Protein AF-F4WE96-F1 (afdb_monomer_lite)

Structure (mmCIF, N/CA/C/O backbone):
data_AF-F4WE96-F1
#
_entry.id   AF-F4WE96-F1
#
loop_
_atom_site.group_PDB
_atom_site.id
_atom_site.type_symbol
_atom_site.label_atom_id
_atom_site.label_alt_id
_atom_site.label_comp_id
_atom_site.label_asym_id
_atom_site.label_entity_id
_atom_site.label_seq_id
_atom_site.pdbx_PDB_ins_code
_atom_site.Cartn_x
_atom_site.Cartn_y
_atom_site.Cartn_z
_atom_site.occupancy
_atom_site.B_iso_or_equiv
_atom_site.auth_seq_id
_atom_site.auth_comp_id
_atom_site.auth_asym_id
_atom_site.auth_atom_id
_atom_site.pdbx_PDB_model_num
ATOM 1 N N . MET A 1 1 ? -6.166 6.623 0.149 1.00 91.00 1 MET A N 1
ATOM 2 C CA . MET A 1 1 ? -4.954 6.033 -0.467 1.00 91.00 1 MET A CA 1
ATOM 3 C C . MET A 1 1 ? -3.732 6.882 -0.137 1.00 91.00 1 MET A C 1
ATOM 5 O O . MET A 1 1 ? -3.902 8.074 0.098 1.00 91.00 1 MET A O 1
ATOM 9 N N . ALA A 1 2 ? -2.535 6.294 -0.142 1.00 97.81 2 ALA A N 1
ATOM 10 C CA . ALA A 1 2 ? -1.253 6.990 -0.007 1.00 97.81 2 ALA A CA 1
ATOM 11 C C . ALA A 1 2 ? -0.234 6.425 -1.013 1.00 97.81 2 ALA A C 1
ATOM 13 O O . ALA A 1 2 ? -0.114 5.208 -1.139 1.00 97.81 2 ALA A O 1
ATOM 14 N N . ARG A 1 3 ? 0.483 7.295 -1.736 1.00 98.00 3 ARG A N 1
ATOM 15 C CA . ARG A 1 3 ? 1.493 6.904 -2.737 1.00 98.00 3 ARG A CA 1
ATOM 16 C C . ARG A 1 3 ? 2.759 6.374 -2.056 1.00 98.00 3 ARG A C 1
ATOM 18 O O . ARG A 1 3 ? 3.227 6.971 -1.089 1.00 98.00 3 ARG A O 1
ATOM 25 N N . ILE A 1 4 ? 3.351 5.317 -2.610 1.00 98.50 4 ILE A N 1
ATOM 26 C CA . ILE A 1 4 ? 4.715 4.890 -2.270 1.00 98.50 4 ILE A CA 1
ATOM 27 C C . ILE A 1 4 ? 5.681 5.771 -3.072 1.00 98.50 4 ILE A C 1
ATOM 29 O O . ILE A 1 4 ? 5.566 5.847 -4.291 1.00 98.50 4 ILE A O 1
ATOM 33 N N . ASN A 1 5 ? 6.600 6.483 -2.418 1.00 97.12 5 ASN A N 1
ATOM 34 C CA . ASN A 1 5 ? 7.483 7.442 -3.089 1.00 97.12 5 ASN A CA 1
ATOM 35 C C . ASN A 1 5 ? 8.964 7.177 -2.753 1.00 97.12 5 ASN A C 1
ATOM 37 O O . ASN A 1 5 ? 9.302 7.201 -1.568 1.00 97.12 5 ASN A O 1
ATOM 41 N N . PRO A 1 6 ? 9.851 6.990 -3.747 1.00 97.94 6 PRO A N 1
ATOM 42 C CA . PRO A 1 6 ? 9.571 6.919 -5.184 1.00 97.94 6 PRO A CA 1
ATOM 43 C C . PRO A 1 6 ? 8.913 5.589 -5.583 1.00 97.94 6 PRO A C 1
ATOM 45 O O . PRO A 1 6 ? 9.092 4.569 -4.924 1.00 97.94 6 PRO A O 1
ATOM 48 N N . SER A 1 7 ? 8.110 5.623 -6.643 1.00 98.56 7 SER A N 1
A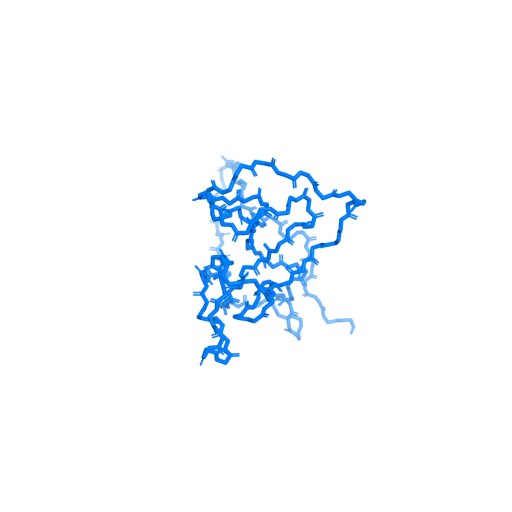TOM 49 C CA . SER A 1 7 ? 7.571 4.452 -7.346 1.00 98.56 7 SER A CA 1
ATOM 50 C C . SER A 1 7 ? 7.043 4.888 -8.718 1.00 98.56 7 SER A C 1
ATOM 52 O O . SER A 1 7 ? 6.821 6.093 -8.896 1.00 98.56 7 SER A O 1
ATOM 54 N N . PRO A 1 8 ? 6.803 3.956 -9.656 1.00 98.56 8 PRO A N 1
ATOM 55 C CA . PRO A 1 8 ? 6.110 4.242 -10.912 1.00 98.56 8 PRO A CA 1
ATOM 56 C C . PRO A 1 8 ? 4.686 4.760 -10.641 1.00 98.56 8 PRO A C 1
ATOM 58 O O . PRO A 1 8 ? 4.399 5.954 -10.783 1.00 98.56 8 PRO A O 1
ATOM 61 N N . ASP A 1 9 ? 3.823 3.902 -10.100 1.00 98.44 9 ASP A N 1
ATOM 62 C CA . ASP A 1 9 ? 2.434 4.223 -9.767 1.00 98.44 9 ASP A CA 1
ATOM 63 C C . ASP A 1 9 ? 1.902 3.446 -8.548 1.00 98.44 9 ASP A C 1
ATOM 65 O O . ASP A 1 9 ? 0.694 3.274 -8.371 1.00 98.44 9 ASP A O 1
ATOM 69 N N . TRP A 1 10 ? 2.804 3.009 -7.667 1.00 98.75 10 TRP A N 1
ATOM 70 C CA . TRP A 1 10 ? 2.449 2.162 -6.536 1.00 98.75 10 TRP A CA 1
ATOM 71 C C . TRP A 1 10 ? 1.876 2.960 -5.361 1.00 98.75 10 TRP A C 1
ATOM 73 O O . TRP A 1 10 ? 2.296 4.083 -5.048 1.00 98.75 10 TRP A O 1
ATOM 83 N N . PHE A 1 11 ? 0.931 2.357 -4.649 1.00 98.75 11 PHE A N 1
ATOM 84 C CA . PHE A 1 11 ? 0.254 2.966 -3.508 1.00 98.75 11 PHE A CA 1
ATOM 85 C C . PHE A 1 11 ? -0.177 1.923 -2.473 1.00 98.75 11 PHE A C 1
ATOM 87 O O . PHE A 1 11 ? -0.105 0.720 -2.694 1.00 98.75 11 PHE A O 1
ATOM 94 N N . VAL A 1 12 ? -0.638 2.400 -1.320 1.00 98.62 12 VAL A N 1
ATOM 95 C CA . VAL A 1 12 ? -1.344 1.603 -0.312 1.00 98.62 12 VAL A CA 1
ATOM 96 C C . VAL A 1 12 ? -2.689 2.244 0.009 1.00 98.62 12 VAL A C 1
ATOM 98 O O . VAL A 1 12 ? -2.885 3.460 -0.127 1.00 98.62 12 VAL A O 1
ATOM 101 N N . GLY A 1 13 ? -3.643 1.444 0.465 1.00 96.56 13 GLY A N 1
ATOM 102 C CA . GLY A 1 13 ? -4.933 1.951 0.905 1.00 96.56 13 GLY A CA 1
ATOM 103 C C . GLY A 1 13 ? -5.919 0.847 1.230 1.00 96.56 13 GLY A C 1
ATOM 104 O O . GLY A 1 13 ? -5.667 -0.326 0.977 1.00 96.56 13 GLY A O 1
ATOM 105 N N . VAL A 1 14 ? -7.052 1.266 1.778 1.00 95.81 14 VAL A N 1
ATOM 106 C CA . VAL A 1 14 ? -8.249 0.441 1.907 1.00 95.81 14 VAL A CA 1
ATOM 107 C C . VAL A 1 14 ? -9.347 1.048 1.046 1.00 95.81 14 VAL A C 1
ATOM 109 O O . VAL A 1 14 ? -9.397 2.270 0.880 1.00 95.81 14 VAL A O 1
ATOM 112 N N . ASP A 1 15 ? -10.210 0.197 0.515 1.00 93.81 15 ASP A N 1
ATOM 113 C CA . ASP A 1 15 ? -11.424 0.581 -0.195 1.00 93.81 15 ASP A CA 1
ATOM 114 C C . ASP A 1 15 ? -12.621 0.023 0.576 1.00 93.81 15 ASP A C 1
ATOM 116 O O . ASP A 1 15 ? -12.611 -1.144 0.967 1.00 93.81 15 ASP A O 1
ATOM 120 N N . SER A 1 16 ? -13.615 0.878 0.829 1.00 92.12 16 SER A N 1
ATOM 121 C CA . SER A 1 16 ? -14.910 0.492 1.401 1.00 92.12 16 SER A CA 1
ATOM 122 C C . SER A 1 16 ? -14.815 -0.380 2.670 1.00 92.12 16 SER A C 1
ATOM 124 O O . SER A 1 16 ? -15.584 -1.321 2.859 1.00 92.12 16 SER A O 1
ATOM 126 N N . PHE A 1 17 ? -13.850 -0.079 3.548 1.00 92.06 17 PHE A N 1
ATOM 127 C CA . PHE A 1 17 ? -13.588 -0.859 4.760 1.00 92.06 17 PHE A CA 1
ATOM 128 C C . PHE A 1 17 ? -14.742 -0.728 5.769 1.00 92.06 17 PHE A C 1
ATOM 130 O O . PHE A 1 17 ? -15.062 0.377 6.210 1.00 92.06 17 PHE A O 1
ATOM 137 N N . GLN A 1 18 ? -15.357 -1.856 6.142 1.00 91.62 18 GLN A N 1
ATOM 138 C CA . GLN A 1 18 ? -16.507 -1.885 7.045 1.00 91.62 18 GLN A CA 1
ATOM 139 C C . GLN A 1 18 ? -16.086 -1.564 8.485 1.00 91.62 18 GLN A C 1
ATOM 141 O O . GLN A 1 18 ? -15.341 -2.315 9.111 1.00 91.62 18 GLN A O 1
ATOM 146 N N . LEU A 1 19 ? -16.604 -0.457 9.015 1.00 93.00 19 LEU A N 1
ATOM 147 C CA . LEU A 1 19 ? -16.394 -0.018 10.400 1.00 93.00 19 LEU A CA 1
ATOM 148 C C . LEU A 1 19 ? -17.668 -0.120 11.253 1.00 93.00 19 LEU A C 1
ATOM 150 O O . LEU A 1 19 ? -17.597 0.078 12.464 1.00 93.00 19 LEU A O 1
ATOM 154 N N . CYS A 1 20 ? -18.818 -0.413 10.640 1.00 91.50 20 CYS A N 1
ATOM 155 C CA . CYS A 1 20 ? -20.080 -0.684 11.317 1.00 91.50 20 CYS A CA 1
ATOM 156 C C . CYS A 1 20 ? -20.300 -2.200 11.379 1.00 91.50 20 CYS A C 1
ATOM 158 O O . CYS A 1 20 ? -20.433 -2.863 10.349 1.00 91.50 20 CYS A O 1
ATOM 160 N N . VAL A 1 21 ? -20.327 -2.762 12.584 1.00 90.06 21 VAL A N 1
ATOM 161 C CA . VAL A 1 21 ? -20.523 -4.195 12.821 1.00 90.06 21 VAL A CA 1
ATOM 162 C C . VAL A 1 21 ? -21.658 -4.344 13.820 1.00 90.06 21 VAL A C 1
ATOM 164 O O . VAL A 1 21 ? -21.601 -3.773 14.904 1.00 90.06 21 VAL A O 1
ATOM 167 N N . GLU A 1 22 ? -22.713 -5.066 13.435 1.00 90.31 22 GLU A N 1
ATOM 168 C CA . GLU A 1 22 ? -23.877 -5.320 14.301 1.00 90.31 22 GLU A CA 1
ATOM 169 C C . GLU A 1 22 ? -24.485 -4.028 14.883 1.00 90.31 22 GLU A C 1
ATOM 171 O O . GLU A 1 22 ? -24.782 -3.938 16.072 1.00 90.31 22 GLU A O 1
ATOM 176 N N . GLY A 1 23 ? -24.615 -2.985 14.053 1.00 90.31 23 GLY A N 1
ATOM 177 C CA . GLY A 1 23 ? -25.163 -1.687 14.469 1.00 90.31 23 GLY A CA 1
ATOM 178 C C . GLY A 1 23 ? -24.245 -0.861 15.368 1.00 90.31 23 GLY A C 1
ATOM 179 O O . GLY A 1 23 ? -24.665 0.169 15.886 1.00 90.31 23 GLY A O 1
ATOM 180 N N . ASN A 1 24 ? -22.995 -1.287 15.556 1.00 90.38 24 ASN A N 1
ATOM 181 C CA . ASN A 1 24 ? -22.021 -0.595 16.383 1.00 90.38 24 ASN A CA 1
ATOM 182 C C . ASN A 1 24 ? -20.796 -0.173 15.570 1.00 90.38 24 ASN A C 1
ATOM 184 O O . ASN A 1 24 ? -20.231 -0.941 14.792 1.00 90.38 24 ASN A O 1
ATOM 188 N N . TRP A 1 25 ? -20.347 1.063 15.791 1.00 91.19 25 TRP A N 1
ATOM 189 C CA . TRP A 1 25 ? -19.061 1.528 15.279 1.00 91.19 25 TRP A CA 1
ATOM 190 C C . TRP A 1 25 ? -17.916 0.868 16.037 1.00 91.19 25 TRP A C 1
ATOM 192 O O . TRP A 1 25 ? -17.855 0.988 17.263 1.00 91.19 25 TRP A O 1
ATOM 202 N N . VAL A 1 26 ? -16.989 0.262 15.296 1.00 92.75 26 VAL A N 1
ATOM 203 C CA . VAL A 1 26 ? -15.743 -0.301 15.825 1.00 92.75 26 VAL A CA 1
ATOM 204 C C . VAL A 1 26 ? -14.938 0.784 16.546 1.00 92.75 26 VAL A C 1
ATOM 206 O O . VAL A 1 26 ? -14.680 1.852 15.988 1.00 92.75 26 VAL A O 1
ATOM 209 N N . ASP A 1 27 ? -14.525 0.509 17.786 1.00 92.12 27 ASP A N 1
ATOM 210 C CA . ASP A 1 27 ? -13.770 1.469 18.601 1.00 92.12 27 ASP A CA 1
ATOM 211 C C . ASP A 1 27 ? -12.323 1.619 18.121 1.00 92.12 27 ASP A C 1
ATOM 213 O O . ASP A 1 27 ? -11.800 2.729 18.029 1.00 92.12 27 ASP A O 1
ATOM 217 N N . THR A 1 28 ? -11.665 0.509 17.786 1.00 94.81 28 THR A N 1
ATOM 218 C CA . THR A 1 28 ? -10.347 0.532 17.155 1.00 94.81 28 THR A CA 1
ATOM 219 C C . THR A 1 28 ? -10.120 -0.695 16.283 1.00 94.81 28 THR A C 1
ATOM 221 O O . THR A 1 28 ? -10.539 -1.799 16.627 1.00 94.81 28 THR A O 1
ATOM 224 N N . VAL A 1 29 ? -9.457 -0.508 15.146 1.00 95.94 29 VAL A N 1
ATOM 225 C CA . VAL A 1 29 ? -9.036 -1.600 14.265 1.00 95.94 29 VAL A CA 1
ATOM 226 C C . VAL A 1 29 ? -7.785 -1.198 13.503 1.00 95.94 29 VAL A C 1
ATOM 228 O O . VAL A 1 29 ? -7.694 -0.088 12.983 1.00 95.94 29 VAL A O 1
ATOM 231 N N . THR A 1 30 ? -6.827 -2.117 13.426 1.00 97.12 30 THR A N 1
ATOM 232 C CA . THR A 1 30 ? -5.598 -1.954 12.648 1.00 97.12 30 THR A CA 1
ATOM 233 C C . THR A 1 30 ? -5.622 -2.905 11.464 1.00 97.12 30 THR A C 1
ATOM 235 O O . THR A 1 30 ? -5.845 -4.102 11.627 1.00 97.12 30 THR A O 1
ATOM 238 N N . VAL A 1 31 ? -5.371 -2.365 10.277 1.00 97.00 31 VAL A N 1
ATOM 239 C CA . VAL A 1 31 ? -5.334 -3.095 9.011 1.00 97.00 31 VAL A CA 1
ATOM 240 C C . VAL A 1 31 ? -3.900 -3.108 8.497 1.00 97.00 31 VAL A C 1
ATOM 242 O O . VAL A 1 31 ? -3.284 -2.053 8.347 1.00 97.00 31 VAL A O 1
ATOM 245 N N . GLU A 1 32 ? -3.366 -4.296 8.226 1.00 97.94 32 GLU A N 1
ATOM 246 C CA . GLU A 1 32 ? -2.110 -4.459 7.491 1.00 97.94 32 GLU A CA 1
ATOM 247 C C . GLU A 1 32 ? -2.333 -4.134 6.012 1.00 97.94 32 GLU A C 1
ATOM 249 O O . GLU A 1 32 ? -3.296 -4.610 5.412 1.00 97.94 32 GLU A O 1
ATOM 254 N N . LEU A 1 33 ? -1.446 -3.336 5.420 1.00 98.19 33 LEU A N 1
ATOM 255 C CA . LEU A 1 33 ? -1.542 -2.929 4.023 1.00 98.19 33 LEU A CA 1
ATOM 256 C C . LEU A 1 33 ? -0.421 -3.543 3.189 1.00 98.19 33 LEU A C 1
ATOM 258 O O . LEU A 1 33 ? 0.748 -3.572 3.588 1.00 98.19 33 LEU A O 1
ATOM 262 N N . ASP A 1 34 ? -0.799 -3.960 1.988 1.00 98.12 34 ASP A N 1
ATOM 263 C CA . ASP A 1 34 ? 0.099 -4.433 0.946 1.00 98.12 34 ASP A CA 1
ATOM 264 C C . ASP A 1 34 ? 0.275 -3.370 -0.143 1.00 98.12 34 ASP A C 1
ATOM 266 O O . ASP A 1 34 ? -0.621 -2.543 -0.343 1.00 98.12 34 ASP A O 1
ATOM 270 N N . PRO A 1 35 ? 1.401 -3.395 -0.874 1.00 98.44 35 PRO A N 1
ATOM 271 C CA . PRO A 1 35 ? 1.565 -2.552 -2.047 1.00 98.44 35 PRO A CA 1
ATOM 272 C C . PRO A 1 35 ? 0.547 -2.919 -3.138 1.00 98.44 35 PRO A C 1
ATOM 274 O O . PRO A 1 35 ? 0.326 -4.090 -3.461 1.00 98.44 35 PRO A O 1
ATOM 277 N N . LEU A 1 36 ? -0.056 -1.891 -3.721 1.00 98.69 36 LEU A N 1
ATOM 278 C CA . LEU A 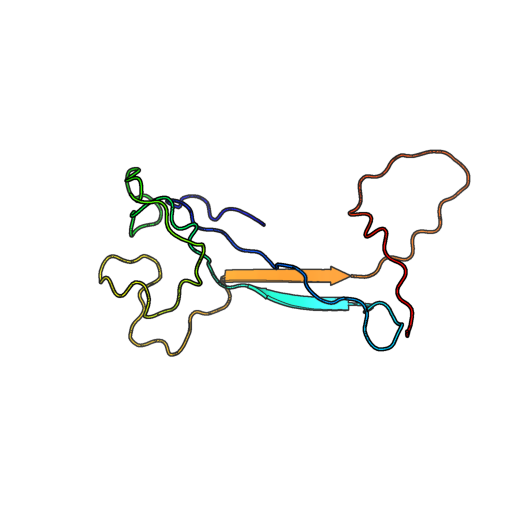1 36 ? -0.940 -1.951 -4.876 1.00 98.69 36 LEU A CA 1
ATOM 279 C C . LEU A 1 36 ? -0.264 -1.227 -6.042 1.00 98.69 36 LEU A C 1
ATOM 281 O O . LEU A 1 36 ? 0.375 -0.194 -5.843 1.00 98.69 36 LEU A O 1
ATOM 285 N N . ASP A 1 37 ? -0.421 -1.765 -7.240 1.00 98.62 37 ASP A N 1
ATOM 286 C CA . ASP A 1 37 ? -0.017 -1.152 -8.503 1.00 98.62 37 ASP A CA 1
ATOM 287 C C . ASP A 1 37 ? -1.218 -0.436 -9.130 1.00 98.62 37 ASP A C 1
ATOM 289 O O . ASP A 1 37 ? -2.355 -0.901 -8.991 1.00 98.62 37 ASP A O 1
ATOM 293 N N . GLY A 1 38 ? -0.983 0.712 -9.768 1.00 98.25 38 GLY A N 1
ATOM 294 C CA . GLY A 1 38 ? -2.034 1.543 -10.357 1.00 98.25 38 GLY A CA 1
ATOM 295 C C . GLY A 1 38 ? -2.504 1.080 -11.736 1.00 98.25 38 GLY A C 1
ATOM 296 O O . GLY A 1 38 ? -3.588 1.483 -12.164 1.00 98.25 38 GLY A O 1
ATOM 297 N N . GLY A 1 39 ? -1.727 0.241 -12.428 1.00 98.25 39 GLY A N 1
ATOM 298 C CA . GLY A 1 39 ? -1.993 -0.183 -13.801 1.00 98.25 39 GLY A CA 1
ATOM 299 C C . GLY A 1 39 ? -1.758 0.923 -14.839 1.00 98.25 39 GLY A C 1
ATOM 300 O O . GLY A 1 39 ? -2.375 0.913 -15.904 1.00 98.25 39 GLY A O 1
ATOM 301 N N . THR A 1 40 ? -0.920 1.909 -14.528 1.00 98.50 40 THR A N 1
ATOM 302 C CA . THR A 1 40 ? -0.686 3.119 -15.332 1.00 98.50 40 THR A CA 1
ATOM 303 C C . THR A 1 40 ? 0.767 3.318 -15.757 1.00 98.50 40 THR A C 1
ATOM 305 O O . THR A 1 40 ? 0.997 4.000 -16.758 1.00 98.50 40 THR A O 1
ATOM 308 N N . ASP A 1 41 ? 1.731 2.717 -15.055 1.00 98.56 41 ASP A N 1
ATOM 309 C CA . ASP A 1 41 ? 3.154 2.739 -15.402 1.00 98.56 41 ASP A CA 1
ATOM 310 C C . ASP A 1 41 ? 3.780 1.334 -15.279 1.00 98.56 41 ASP A C 1
ATOM 312 O O . ASP A 1 41 ? 3.545 0.613 -14.317 1.00 98.56 41 ASP A O 1
ATOM 316 N N . ASN A 1 42 ? 4.589 0.929 -16.260 1.00 97.81 42 ASN A N 1
ATOM 317 C CA . ASN A 1 42 ? 5.201 -0.400 -16.362 1.00 97.81 42 ASN A CA 1
ATOM 318 C C . ASN A 1 42 ? 6.569 -0.508 -15.659 1.00 97.81 42 ASN A C 1
ATOM 320 O O . ASN A 1 42 ? 7.288 -1.495 -15.852 1.00 97.81 42 ASN A O 1
ATOM 324 N N . GLY A 1 43 ? 6.999 0.511 -14.913 1.00 97.88 43 GLY A N 1
ATOM 325 C CA . GLY A 1 43 ? 8.261 0.481 -14.181 1.00 97.88 43 GLY A CA 1
ATOM 326 C C . GLY A 1 43 ? 8.344 -0.686 -13.184 1.00 97.88 43 GLY A C 1
ATOM 327 O O . GLY A 1 43 ? 7.444 -0.921 -12.387 1.00 97.88 43 GLY A O 1
ATOM 328 N N . PHE A 1 44 ? 9.459 -1.422 -13.183 1.00 96.94 44 PHE A N 1
ATOM 329 C CA . PHE A 1 44 ? 9.658 -2.545 -12.249 1.00 96.94 44 PHE A CA 1
ATOM 330 C C . PHE A 1 44 ? 10.333 -2.151 -10.933 1.00 96.94 44 PHE A C 1
ATOM 332 O O . PHE A 1 44 ? 10.286 -2.916 -9.967 1.00 96.94 44 PHE A O 1
ATOM 339 N N . THR A 1 45 ? 10.992 -0.991 -10.888 1.00 98.25 45 THR A N 1
ATOM 340 C CA . THR A 1 45 ? 11.766 -0.540 -9.728 1.00 98.25 45 THR A CA 1
ATOM 341 C C . THR A 1 45 ? 11.229 0.766 -9.161 1.00 98.25 45 THR A C 1
ATOM 343 O O . THR A 1 45 ? 10.652 1.571 -9.888 1.00 98.25 45 THR A O 1
ATOM 346 N N . PHE A 1 46 ? 11.476 1.012 -7.870 1.00 98.38 46 PHE A N 1
ATOM 347 C CA . PHE A 1 46 ? 11.088 2.260 -7.195 1.00 98.38 46 PHE A CA 1
ATOM 348 C C . PHE A 1 46 ? 11.491 3.529 -7.966 1.00 98.38 46 PHE A C 1
ATOM 350 O O . PHE A 1 46 ? 10.766 4.516 -7.949 1.00 98.38 46 PHE A O 1
ATOM 357 N N . THR A 1 47 ? 12.642 3.509 -8.638 1.00 98.19 47 THR A N 1
ATOM 358 C CA . THR A 1 47 ? 13.209 4.654 -9.367 1.00 98.19 47 THR A CA 1
ATOM 359 C C . THR A 1 47 ? 13.255 4.429 -10.878 1.00 98.19 47 THR A C 1
ATOM 361 O O . THR A 1 47 ? 14.105 5.010 -11.553 1.00 98.19 47 THR A O 1
ATOM 364 N N . ALA A 1 48 ? 12.416 3.539 -11.416 1.00 97.88 48 ALA A N 1
ATOM 365 C CA . ALA A 1 48 ? 12.311 3.356 -12.857 1.00 97.88 48 ALA A CA 1
ATOM 366 C C . ALA A 1 48 ? 11.925 4.681 -13.536 1.00 97.88 48 ALA A C 1
ATOM 368 O O . ALA A 1 48 ? 11.202 5.500 -12.968 1.00 97.88 48 ALA A O 1
ATOM 369 N N . ALA A 1 49 ? 12.421 4.896 -14.755 1.00 97.94 49 ALA A N 1
ATOM 370 C CA . ALA A 1 49 ? 11.925 5.985 -15.586 1.00 97.94 49 ALA A CA 1
ATOM 371 C C . ALA A 1 49 ? 10.458 5.721 -15.955 1.00 97.94 49 ALA A C 1
ATOM 373 O O . ALA A 1 49 ? 10.078 4.563 -16.129 1.00 97.94 49 ALA A O 1
ATOM 374 N N . ASN A 1 50 ? 9.673 6.790 -16.110 1.00 97.88 50 ASN A N 1
ATOM 375 C CA . ASN A 1 50 ? 8.262 6.677 -16.474 1.00 97.88 50 ASN A CA 1
ATOM 376 C C . ASN A 1 50 ? 8.095 5.874 -17.769 1.00 97.88 50 ASN A C 1
ATOM 378 O O . ASN A 1 50 ? 8.693 6.207 -18.798 1.00 97.88 50 ASN A O 1
ATO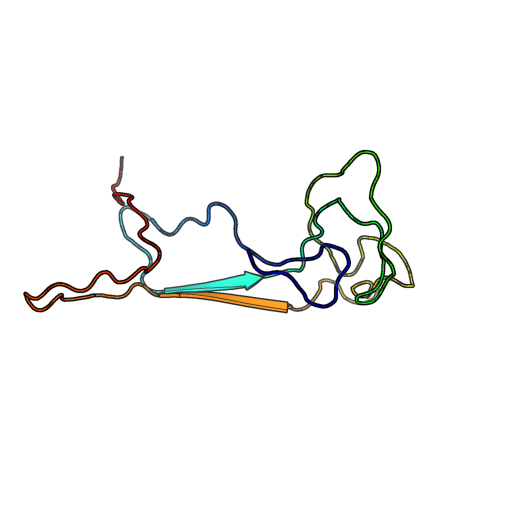M 382 N N . TRP A 1 51 ? 7.238 4.861 -17.725 1.00 97.88 51 TRP A N 1
ATOM 383 C CA . TRP A 1 51 ? 6.895 4.031 -18.868 1.00 97.88 51 TRP A CA 1
ATOM 384 C C . TRP A 1 51 ? 5.389 3.745 -18.872 1.00 97.88 51 TRP A C 1
ATOM 386 O O . TRP A 1 51 ? 4.952 2.749 -18.307 1.00 97.88 51 TRP A O 1
ATOM 396 N N . PRO A 1 52 ? 4.575 4.573 -19.549 1.00 98.19 52 PRO A N 1
ATOM 397 C CA . PRO A 1 52 ? 3.120 4.452 -19.498 1.00 98.19 52 PRO A CA 1
ATOM 398 C C . PRO A 1 52 ? 2.592 3.074 -19.931 1.00 98.19 52 PRO A C 1
ATOM 400 O O . PRO A 1 52 ? 2.999 2.533 -20.964 1.00 98.19 52 PRO A O 1
ATOM 403 N N . THR A 1 53 ? 1.644 2.528 -19.171 1.00 98.19 53 THR A N 1
ATOM 404 C CA . THR A 1 53 ? 0.897 1.310 -19.520 1.00 98.19 53 THR A CA 1
ATOM 405 C C . THR A 1 53 ? -0.150 1.621 -20.589 1.00 98.19 53 THR A C 1
ATOM 407 O O . THR A 1 53 ? -0.969 2.527 -20.425 1.00 98.19 53 THR A O 1
ATOM 410 N N . GLN A 1 54 ? -0.136 0.878 -21.703 1.00 97.50 54 GLN A N 1
ATOM 411 C CA . GLN A 1 54 ? -1.067 1.090 -22.814 1.00 97.50 54 GLN A CA 1
ATOM 412 C C . GLN A 1 54 ? -1.564 -0.247 -23.403 1.00 97.50 54 GLN A C 1
ATOM 414 O O . GLN A 1 54 ? -0.742 -1.020 -23.900 1.00 97.50 54 GLN A O 1
ATOM 419 N N . PRO A 1 55 ? -2.888 -0.525 -23.389 1.00 97.19 55 PRO A N 1
ATOM 420 C CA . PRO A 1 55 ? -3.956 0.271 -22.766 1.00 97.19 55 PRO A CA 1
ATOM 421 C C . PRO A 1 55 ? -3.816 0.331 -21.236 1.00 97.19 55 PRO A C 1
ATOM 423 O O . PRO A 1 55 ? -3.152 -0.517 -20.651 1.00 97.19 55 PRO A O 1
ATOM 426 N N . GLN A 1 56 ? -4.440 1.327 -20.598 1.00 98.12 56 GLN A N 1
ATOM 427 C CA . GLN A 1 56 ? -4.419 1.456 -19.138 1.00 98.12 56 GLN A CA 1
ATOM 428 C C . GLN A 1 56 ? -5.011 0.200 -18.479 1.00 98.12 56 GLN A C 1
ATOM 430 O O . GLN A 1 56 ? -6.067 -0.290 -18.888 1.00 98.12 56 GLN A O 1
ATOM 435 N N . GLY A 1 57 ? -4.307 -0.317 -17.478 1.00 97.19 57 GLY A N 1
ATOM 436 C CA . GLY A 1 57 ? -4.715 -1.465 -16.685 1.00 97.19 57 GLY A CA 1
ATOM 437 C C . GLY A 1 57 ? -5.663 -1.103 -15.542 1.00 97.19 57 GLY A C 1
ATOM 438 O O . GLY A 1 57 ? -6.090 0.039 -15.371 1.00 97.19 57 GLY A O 1
ATOM 439 N N . ILE A 1 58 ? -5.983 -2.116 -14.743 1.00 97.88 58 ILE A N 1
ATOM 440 C CA . ILE A 1 58 ? -6.698 -1.968 -13.472 1.00 97.88 58 ILE A CA 1
ATOM 441 C C . ILE A 1 58 ? -5.701 -1.988 -12.318 1.00 97.88 58 ILE A C 1
ATOM 443 O O . ILE A 1 58 ? -4.629 -2.578 -12.443 1.00 97.88 58 ILE A O 1
ATOM 447 N N . ALA A 1 59 ? -6.083 -1.416 -11.178 1.00 98.00 59 ALA A N 1
ATOM 448 C CA . ALA A 1 59 ? -5.289 -1.555 -9.969 1.00 98.00 59 ALA A CA 1
ATOM 449 C C . ALA A 1 59 ? -5.258 -3.019 -9.501 1.00 98.00 59 ALA A C 1
ATOM 451 O O . ALA A 1 59 ? -6.276 -3.717 -9.53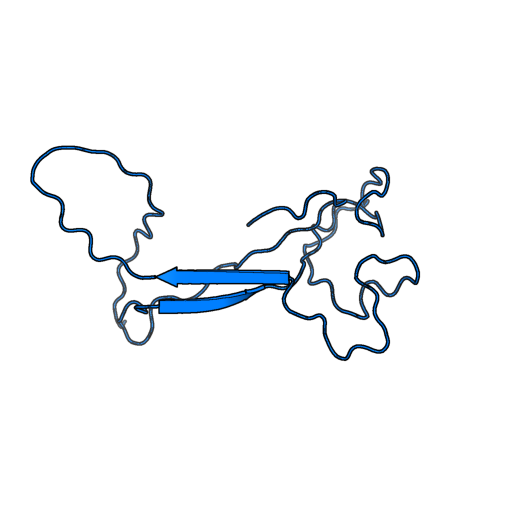6 1.00 98.00 59 ALA A O 1
ATOM 452 N N . TYR A 1 60 ? -4.101 -3.485 -9.038 1.00 98.00 60 TYR A N 1
ATOM 453 C CA . TYR A 1 60 ? -3.935 -4.851 -8.544 1.00 98.00 60 TYR A CA 1
ATOM 454 C C . TYR A 1 60 ? -2.946 -4.916 -7.382 1.00 98.00 60 TYR A C 1
ATOM 456 O O . TYR A 1 60 ? -2.132 -4.022 -7.171 1.00 98.00 60 TYR A O 1
ATOM 464 N N . ARG A 1 61 ? -3.011 -5.999 -6.604 1.00 98.12 61 ARG A N 1
ATOM 465 C CA . ARG A 1 61 ? -2.086 -6.219 -5.490 1.00 98.12 61 ARG A CA 1
ATOM 466 C C . ARG A 1 61 ? -0.743 -6.739 -5.984 1.00 98.12 61 ARG A C 1
ATOM 468 O O . ARG A 1 61 ? -0.682 -7.781 -6.636 1.00 98.12 61 ARG A O 1
ATOM 475 N N . ILE A 1 62 ? 0.326 -6.058 -5.590 1.00 98.50 62 ILE A N 1
ATOM 476 C CA . ILE A 1 62 ? 1.691 -6.547 -5.753 1.00 98.50 62 ILE A CA 1
ATOM 477 C C . ILE A 1 62 ? 1.950 -7.591 -4.661 1.00 98.50 62 ILE A C 1
ATOM 479 O O . ILE A 1 62 ? 1.650 -7.390 -3.484 1.00 98.50 62 ILE A O 1
ATOM 483 N N . THR A 1 63 ? 2.499 -8.736 -5.048 1.00 98.31 63 THR A N 1
ATOM 484 C CA . THR A 1 63 ? 2.840 -9.838 -4.139 1.00 98.31 63 THR A CA 1
ATOM 485 C C . THR A 1 63 ? 4.319 -10.176 -4.260 1.00 98.31 63 THR A C 1
ATOM 487 O O . THR A 1 63 ? 5.002 -9.701 -5.163 1.00 98.31 63 THR A O 1
ATOM 490 N N . SER A 1 64 ? 4.818 -11.074 -3.406 1.00 98.19 64 SER A N 1
ATOM 491 C CA . SER A 1 64 ? 6.217 -11.516 -3.466 1.00 98.19 64 SER A CA 1
ATOM 492 C C . SER A 1 64 ? 6.581 -12.223 -4.780 1.00 98.19 64 SER A C 1
ATOM 494 O O . SER A 1 64 ? 7.761 -12.427 -5.055 1.00 98.19 64 SER A O 1
ATOM 496 N N . ARG A 1 65 ? 5.585 -12.614 -5.589 1.00 97.75 65 ARG A N 1
ATOM 497 C CA . ARG A 1 65 ? 5.756 -13.367 -6.842 1.00 97.75 65 ARG A CA 1
ATOM 498 C C . ARG A 1 65 ? 5.063 -12.735 -8.049 1.00 97.75 65 ARG A C 1
ATOM 500 O O . ARG A 1 65 ? 5.167 -13.286 -9.139 1.00 97.75 65 ARG A O 1
ATOM 507 N N . TYR A 1 66 ? 4.351 -11.624 -7.872 1.00 97.44 66 TYR A N 1
ATOM 508 C CA . TYR A 1 66 ? 3.616 -10.958 -8.946 1.00 97.44 66 TYR A CA 1
ATOM 509 C C . TYR A 1 66 ? 3.718 -9.430 -8.809 1.00 97.44 66 TYR A C 1
ATOM 511 O O . TYR A 1 66 ? 3.349 -8.924 -7.747 1.00 97.44 66 TYR A O 1
ATOM 519 N N . PRO A 1 67 ? 4.166 -8.704 -9.851 1.00 96.75 67 PRO A N 1
ATOM 520 C CA . PRO A 1 67 ? 4.594 -9.217 -11.157 1.00 96.75 67 PRO A CA 1
ATOM 521 C C . PRO A 1 67 ? 5.886 -10.054 -11.070 1.00 96.75 67 PRO A C 1
ATOM 523 O O . PRO A 1 67 ? 6.785 -9.774 -10.278 1.00 96.75 67 PRO A O 1
ATOM 526 N N . ALA A 1 68 ? 5.961 -11.123 -11.868 1.00 96.56 68 ALA A N 1
ATOM 527 C CA . ALA A 1 68 ? 7.034 -12.117 -11.803 1.00 96.56 68 ALA A CA 1
ATOM 528 C C . ALA A 1 68 ? 8.268 -11.683 -12.614 1.00 96.56 68 ALA A C 1
ATOM 530 O O . ALA A 1 68 ? 8.585 -12.277 -13.644 1.00 96.56 68 ALA A O 1
ATOM 531 N N . HIS A 1 69 ? 8.949 -10.623 -12.172 1.00 96.31 69 HIS A N 1
ATOM 532 C CA . HIS A 1 69 ? 10.130 -10.092 -12.852 1.00 96.31 69 HIS A CA 1
ATOM 533 C C . HIS A 1 69 ? 11.338 -10.021 -11.901 1.00 96.31 69 HIS A C 1
ATOM 535 O O . HIS A 1 69 ? 11.217 -9.416 -10.838 1.00 96.31 69 HIS A O 1
ATOM 541 N N . PRO A 1 70 ? 12.526 -10.553 -12.265 1.00 96.56 70 PRO A N 1
ATOM 542 C CA . PRO A 1 70 ? 13.707 -10.543 -11.392 1.00 96.56 70 PRO A CA 1
ATOM 543 C C . PRO A 1 70 ? 14.176 -9.152 -10.943 1.00 96.56 70 PRO A C 1
ATOM 545 O O . PRO A 1 70 ? 14.768 -9.027 -9.878 1.00 96.56 70 PRO A O 1
ATOM 548 N N . ALA A 1 71 ? 13.915 -8.111 -11.740 1.00 96.19 71 ALA A N 1
ATOM 549 C CA . ALA A 1 71 ? 14.213 -6.723 -11.367 1.00 96.19 71 ALA A CA 1
ATOM 550 C C . ALA A 1 71 ? 13.100 -6.051 -10.539 1.00 96.19 71 ALA A C 1
ATOM 552 O O . ALA A 1 71 ? 13.226 -4.879 -10.203 1.00 96.19 71 ALA A O 1
ATOM 553 N N . GLY A 1 72 ? 11.995 -6.750 -10.262 1.00 97.56 72 GLY A N 1
ATOM 554 C CA . GLY A 1 72 ? 10.861 -6.202 -9.527 1.00 97.56 72 GLY A CA 1
ATOM 555 C C . GLY A 1 72 ? 11.244 -5.845 -8.094 1.00 97.56 72 GLY A C 1
ATOM 556 O O . GLY A 1 72 ? 11.715 -6.705 -7.352 1.00 97.56 72 GLY A O 1
ATOM 557 N N . SER A 1 73 ? 10.992 -4.605 -7.668 1.00 98.19 73 SER A N 1
ATOM 558 C CA . SER A 1 73 ? 11.324 -4.150 -6.306 1.00 98.19 73 SER A CA 1
ATOM 559 C C . SER A 1 73 ? 10.650 -4.956 -5.192 1.00 98.19 73 SER A C 1
ATOM 561 O O . SER A 1 73 ? 11.168 -5.005 -4.081 1.00 98.19 73 SER A O 1
ATOM 563 N N . PHE A 1 74 ? 9.521 -5.601 -5.488 1.00 98.12 74 PHE A N 1
ATOM 564 C CA . PHE A 1 74 ? 8.796 -6.468 -4.560 1.00 98.12 74 PHE A CA 1
ATOM 565 C C . PHE A 1 74 ? 8.866 -7.959 -4.931 1.00 98.12 74 PHE A C 1
ATOM 567 O O . PHE A 1 74 ? 8.130 -8.770 -4.372 1.00 98.12 74 PHE A O 1
ATOM 574 N N . TYR A 1 75 ? 9.754 -8.350 -5.849 1.00 98.31 75 TYR A N 1
ATOM 575 C CA . TYR A 1 75 ? 9.896 -9.743 -6.262 1.00 98.31 75 TYR A CA 1
ATOM 576 C C . TYR A 1 75 ? 10.844 -10.508 -5.326 1.00 98.31 75 TYR A C 1
ATOM 578 O O . TYR A 1 75 ? 12.067 -10.453 -5.442 1.00 98.31 75 TYR A O 1
ATOM 586 N N . TYR A 1 76 ? 10.258 -11.264 -4.398 1.00 97.94 76 TYR A N 1
ATOM 587 C CA . TYR A 1 76 ? 10.950 -12.098 -3.415 1.00 97.94 76 TYR A CA 1
ATOM 588 C C . TYR A 1 76 ? 10.432 -13.545 -3.511 1.00 97.94 76 TYR A C 1
ATOM 590 O O . TYR A 1 76 ? 9.617 -13.965 -2.688 1.00 97.94 76 TYR A O 1
ATOM 598 N N . PRO A 1 77 ? 10.890 -14.351 -4.489 1.00 97.12 77 PRO A N 1
ATOM 599 C CA . PR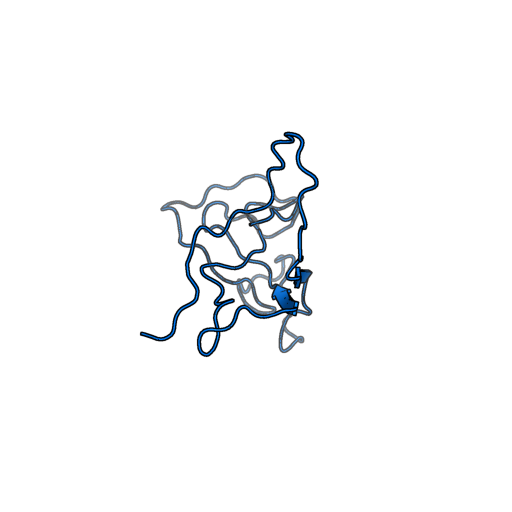O A 1 77 ? 10.257 -15.632 -4.836 1.00 97.12 77 PRO A CA 1
ATOM 600 C C . PRO A 1 77 ? 10.254 -16.660 -3.695 1.00 97.12 77 PRO A C 1
ATOM 602 O O . PRO A 1 77 ? 9.342 -17.488 -3.588 1.00 97.12 77 PRO A O 1
ATOM 605 N N . ASN A 1 78 ? 11.242 -16.574 -2.804 1.00 97.62 78 ASN A N 1
ATOM 606 C CA . ASN A 1 78 ? 11.384 -17.458 -1.649 1.00 97.62 78 ASN A CA 1
ATOM 607 C C . ASN A 1 78 ? 10.483 -17.058 -0.466 1.00 97.62 78 ASN A C 1
ATOM 609 O O . ASN A 1 78 ? 10.361 -17.829 0.483 1.00 97.62 78 ASN A O 1
ATOM 613 N N . LEU A 1 79 ? 9.837 -15.886 -0.510 1.00 97.50 79 LEU A N 1
ATOM 614 C CA . LEU A 1 79 ? 8.874 -15.468 0.506 1.00 97.50 79 LEU A CA 1
ATOM 615 C C . LEU A 1 79 ? 7.455 -15.933 0.137 1.00 97.50 79 LEU A C 1
ATOM 617 O O . LEU A 1 79 ? 7.012 -15.704 -0.996 1.00 97.50 79 LEU A O 1
ATOM 621 N N . PRO A 1 80 ? 6.705 -16.538 1.081 1.00 95.94 80 PRO A N 1
ATOM 622 C CA . PRO A 1 80 ? 5.327 -16.965 0.837 1.00 95.94 80 PRO A CA 1
ATOM 623 C C . PRO A 1 80 ? 4.368 -15.778 0.650 1.00 95.94 80 PRO A C 1
ATOM 625 O O . PRO A 1 80 ? 3.427 -15.872 -0.130 1.00 95.94 80 PRO A O 1
ATOM 628 N N . ARG A 1 81 ? 4.624 -14.657 1.336 1.00 96.44 81 ARG A N 1
ATOM 629 C CA . ARG A 1 81 ? 3.973 -13.353 1.141 1.00 96.44 81 ARG A CA 1
ATOM 630 C C . ARG A 1 81 ? 4.943 -12.235 1.511 1.00 96.44 81 ARG A C 1
ATOM 632 O O . ARG A 1 81 ? 5.898 -12.473 2.251 1.00 96.44 81 ARG A O 1
ATOM 639 N N . LEU A 1 82 ? 4.675 -11.025 1.031 1.00 98.06 82 LEU A N 1
ATOM 640 C CA . LEU A 1 82 ? 5.373 -9.838 1.516 1.00 98.06 82 LEU A CA 1
ATOM 641 C C . LEU A 1 82 ? 4.987 -9.572 2.982 1.00 98.06 82 LEU A C 1
ATOM 643 O O . LEU A 1 82 ? 3.824 -9.788 3.356 1.00 98.06 82 LEU A O 1
ATOM 647 N N . PRO A 1 83 ? 5.933 -9.102 3.812 1.00 97.75 83 PRO A N 1
ATOM 648 C CA . PRO A 1 83 ? 5.589 -8.421 5.050 1.00 97.75 83 PRO A CA 1
ATOM 649 C C . PRO A 1 83 ? 4.713 -7.191 4.753 1.00 97.75 83 PRO A C 1
ATOM 651 O O . PRO A 1 83 ? 4.871 -6.590 3.685 1.00 97.75 83 PRO A O 1
ATOM 654 N N . PRO A 1 84 ? 3.824 -6.789 5.676 1.00 97.00 84 PRO A N 1
ATOM 655 C CA . PRO A 1 84 ? 3.085 -5.536 5.547 1.00 97.00 84 PRO A CA 1
ATOM 656 C C . PRO A 1 84 ? 4.039 -4.357 5.344 1.00 97.00 84 PRO A C 1
ATOM 658 O O . PRO A 1 84 ? 5.043 -4.243 6.048 1.00 97.00 84 PRO A O 1
ATOM 661 N N . ILE A 1 85 ? 3.720 -3.470 4.400 1.00 97.38 85 ILE A N 1
ATOM 662 C CA . ILE A 1 85 ? 4.532 -2.269 4.135 1.00 97.38 85 ILE A CA 1
ATOM 663 C C . ILE A 1 85 ? 4.017 -1.045 4.904 1.00 97.38 85 ILE A C 1
ATOM 665 O O . ILE A 1 85 ? 4.742 -0.074 5.106 1.00 97.38 85 ILE A O 1
ATOM 669 N N . ALA A 1 86 ? 2.761 -1.093 5.348 1.00 97.62 86 ALA A N 1
ATOM 670 C CA . ALA A 1 86 ? 2.144 -0.078 6.184 1.00 97.62 86 ALA A CA 1
ATOM 671 C C . ALA A 1 86 ? 1.033 -0.695 7.040 1.00 97.62 86 ALA A C 1
ATOM 673 O O . ALA A 1 86 ? 0.525 -1.779 6.751 1.00 97.62 86 ALA A O 1
ATOM 674 N N . THR A 1 87 ? 0.625 0.032 8.073 1.00 97.31 87 THR A N 1
ATOM 675 C CA . THR A 1 87 ? -0.564 -0.273 8.871 1.00 97.31 87 THR A CA 1
ATOM 676 C C . THR A 1 87 ? -1.467 0.946 8.915 1.00 97.31 87 THR A C 1
ATOM 678 O O . THR A 1 87 ? -0.985 2.066 9.093 1.00 97.31 87 THR A O 1
ATOM 681 N N . LEU A 1 88 ? -2.773 0.735 8.791 1.00 96.25 88 LEU A N 1
ATOM 682 C CA . LEU A 1 88 ? -3.784 1.769 8.968 1.00 96.25 88 LEU A CA 1
ATOM 683 C C . LEU A 1 88 ? -4.606 1.458 10.212 1.00 96.25 88 LEU A C 1
ATOM 685 O O . LEU A 1 88 ? -5.305 0.449 10.249 1.00 96.25 88 LEU A O 1
ATOM 689 N N . THR A 1 89 ? -4.533 2.332 11.212 1.00 96.38 89 THR A N 1
ATOM 690 C CA . THR A 1 89 ? -5.341 2.217 12.428 1.00 96.38 89 THR A CA 1
ATOM 691 C C . THR A 1 89 ? -6.495 3.204 12.378 1.00 96.38 89 THR A C 1
ATOM 693 O O . THR A 1 89 ? -6.291 4.414 12.290 1.00 96.38 89 THR A O 1
ATOM 696 N N . PHE A 1 90 ? -7.710 2.677 12.459 1.00 94.50 90 PHE A N 1
ATOM 697 C CA . PHE A 1 90 ? -8.909 3.444 12.748 1.00 94.50 90 PHE A CA 1
ATOM 698 C C . PHE A 1 90 ? -9.105 3.470 14.259 1.00 94.50 90 PHE A C 1
ATOM 700 O O . PHE A 1 90 ? -9.077 2.424 14.906 1.00 94.50 90 PHE A O 1
ATOM 707 N N . THR A 1 91 ? -9.321 4.659 14.814 1.00 93.81 91 THR A N 1
ATOM 708 C CA . THR A 1 91 ? -9.661 4.840 16.227 1.00 93.81 91 THR A CA 1
ATOM 709 C C . THR A 1 91 ? -10.853 5.772 16.312 1.00 93.81 91 THR A C 1
ATOM 711 O O . THR A 1 91 ? -10.793 6.918 15.861 1.00 93.81 91 THR A O 1
ATOM 714 N N . LYS A 1 92 ? -11.942 5.279 16.891 1.00 90.62 92 LYS A N 1
ATOM 715 C CA . LYS A 1 92 ? -13.126 6.068 17.194 1.00 90.62 92 LYS A CA 1
ATOM 716 C C . LYS A 1 92 ? -12.774 7.067 18.284 1.00 90.62 92 LYS A C 1
ATOM 718 O O . LYS A 1 92 ? -12.346 6.706 19.377 1.00 90.62 92 LYS A O 1
ATOM 723 N N . VAL A 1 93 ? -12.965 8.340 17.977 1.00 87.94 93 VAL A N 1
ATOM 724 C CA . VAL A 1 93 ? -12.742 9.432 18.921 1.00 87.94 93 VAL A CA 1
ATOM 725 C C . VAL A 1 93 ? -14.080 9.956 19.413 1.00 87.94 93 VAL A C 1
ATOM 727 O O . VAL A 1 93 ? -15.000 10.184 18.630 1.00 87.94 93 VAL A O 1
ATOM 730 N N . HIS A 1 94 ? -14.190 10.169 20.720 1.00 82.19 94 HIS A N 1
ATOM 731 C CA . HIS A 1 94 ? -15.329 10.873 21.288 1.00 82.19 94 HIS A CA 1
ATOM 732 C C . HIS A 1 94 ? -14.981 12.357 21.397 1.00 82.19 94 HIS A C 1
ATOM 734 O O . HIS A 1 94 ? -14.270 12.773 22.311 1.00 82.19 94 HIS A O 1
ATOM 740 N N . ILE A 1 95 ? -15.461 13.161 20.449 1.00 75.81 95 ILE A N 1
ATOM 741 C CA . ILE A 1 95 ? -15.245 14.609 20.465 1.00 75.81 95 ILE A CA 1
ATOM 742 C C . ILE A 1 95 ? -16.443 15.267 21.147 1.00 75.81 95 ILE A C 1
ATOM 744 O O . ILE A 1 95 ? -17.516 15.407 20.564 1.00 75.81 95 ILE A O 1
ATOM 748 N N . SER A 1 96 ? -16.257 15.707 22.388 1.00 65.00 96 SER A N 1
ATOM 749 C CA . SER A 1 96 ? -17.151 16.666 23.030 1.00 65.00 96 SER A CA 1
ATOM 750 C C . SER A 1 96 ? -16.764 18.071 22.570 1.00 65.00 96 SER A C 1
ATOM 752 O O . SER A 1 96 ? -15.737 18.606 22.977 1.00 65.00 96 SER A O 1
ATOM 754 N N . TYR A 1 97 ? -17.574 18.689 21.709 1.00 62.22 97 TYR A N 1
ATOM 755 C CA . TYR A 1 97 ? -17.370 20.094 21.356 1.00 62.22 97 TYR A CA 1
ATOM 756 C C . TYR A 1 97 ? -17.764 20.988 22.545 1.00 62.22 97 TYR A C 1
ATOM 758 O O . TYR A 1 97 ? -18.948 21.029 22.896 1.00 62.22 97 TYR A O 1
ATOM 766 N N . PRO A 1 98 ? -16.841 21.757 23.159 1.00 55.69 98 PRO A N 1
ATOM 767 C CA . PRO A 1 98 ? -17.260 22.920 23.926 1.00 55.69 98 PRO A CA 1
ATOM 768 C C . PRO A 1 98 ? -17.939 23.896 22.955 1.00 55.69 98 PRO A C 1
ATOM 770 O O . PRO A 1 98 ? -17.549 23.997 21.792 1.00 55.69 98 PRO A O 1
ATOM 773 N N . ARG A 1 99 ? -19.001 24.576 23.402 1.00 55.47 99 ARG A N 1
ATOM 774 C CA . ARG A 1 99 ? -19.813 25.502 22.593 1.00 55.47 99 ARG A CA 1
ATOM 775 C C . ARG A 1 99 ? -19.006 26.713 22.087 1.00 55.47 99 ARG A C 1
ATOM 777 O O . ARG A 1 99 ? -19.258 27.823 22.531 1.00 55.47 99 ARG A O 1
ATOM 784 N N . THR A 1 100 ? -18.099 26.552 21.133 1.00 45.62 100 THR A N 1
ATOM 785 C CA . THR A 1 100 ? -17.581 27.656 20.316 1.00 45.62 100 THR A CA 1
ATOM 786 C C . THR A 1 100 ? -16.854 27.107 19.092 1.00 45.62 100 THR A C 1
ATOM 788 O O . THR A 1 100 ? -15.804 26.486 19.185 1.00 45.62 100 THR A O 1
ATOM 791 N N . ARG A 1 101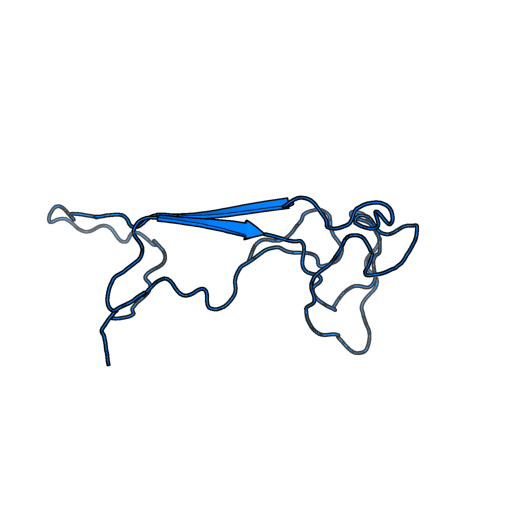 ? -17.485 27.344 17.937 1.00 56.25 101 ARG A N 1
ATOM 792 C CA . ARG A 1 101 ? -17.013 27.232 16.547 1.00 56.25 101 ARG A CA 1
ATOM 793 C C . ARG A 1 101 ? -15.526 26.880 16.359 1.00 56.25 101 ARG A C 1
ATOM 795 O O . ARG A 1 101 ? -14.668 27.739 16.523 1.00 56.25 101 ARG A O 1
ATOM 802 N N . ALA A 1 102 ? -15.260 25.691 15.826 1.00 41.56 102 ALA A N 1
ATOM 803 C CA . ALA A 1 102 ? -14.087 25.447 14.991 1.00 41.56 102 ALA A CA 1
ATOM 804 C C . ALA A 1 102 ? -14.403 24.339 13.978 1.00 41.56 102 ALA A C 1
ATOM 806 O O . ALA A 1 102 ? -14.769 23.224 14.346 1.00 41.56 102 ALA A O 1
ATOM 807 N N . ILE A 1 103 ? -14.287 24.682 12.695 1.00 47.53 103 ILE A N 1
ATOM 808 C CA . ILE A 1 103 ? -14.304 23.736 11.580 1.00 47.53 103 ILE A CA 1
ATOM 809 C C . ILE A 1 103 ? -13.035 22.891 11.715 1.00 47.53 103 ILE A C 1
ATOM 811 O O . ILE A 1 103 ? -11.934 23.400 11.516 1.00 47.53 103 ILE A O 1
ATOM 815 N N . LEU A 1 104 ? -13.185 21.619 12.083 1.00 39.03 104 LEU A N 1
ATOM 816 C CA . LEU A 1 104 ? -12.121 20.627 11.987 1.00 39.03 104 LEU A CA 1
ATOM 817 C C . LEU A 1 104 ? -12.497 19.633 10.891 1.00 39.03 104 LEU A C 1
ATOM 819 O O . LEU A 1 104 ? -13.477 18.900 11.015 1.00 39.03 104 LEU A O 1
ATOM 823 N N . TYR A 1 105 ? -11.697 19.605 9.829 1.00 38.34 105 TYR A N 1
ATOM 824 C CA . TYR A 1 105 ? -11.731 18.551 8.823 1.00 38.34 105 TYR A CA 1
ATOM 825 C C . TYR A 1 105 ? -11.102 17.285 9.420 1.00 38.34 105 TYR A C 1
ATOM 827 O O . TYR A 1 105 ? -9.929 17.000 9.211 1.00 38.34 105 TYR A O 1
ATOM 835 N N . PHE A 1 106 ? -11.879 16.542 10.202 1.00 44.22 106 PHE A N 1
ATOM 836 C CA . PHE A 1 106 ? -11.661 15.111 10.394 1.00 44.22 106 PHE A CA 1
ATOM 837 C C . PHE A 1 106 ? -12.650 14.379 9.495 1.00 44.22 106 PHE A C 1
ATOM 839 O O . PHE A 1 106 ? -13.778 14.846 9.342 1.00 44.22 106 PHE A O 1
ATOM 846 N N . LEU A 1 107 ? -12.197 13.288 8.866 1.00 42.69 107 LEU A N 1
ATOM 847 C CA . LEU A 1 107 ? -12.964 12.446 7.946 1.00 42.69 107 LEU A CA 1
ATOM 848 C C . LEU A 1 107 ? -14.378 12.206 8.513 1.00 42.69 107 LEU A C 1
ATOM 850 O O . LEU A 1 107 ? -14.569 11.380 9.402 1.00 42.69 107 LEU A O 1
ATOM 854 N N . HIS A 1 108 ? -15.361 12.980 8.053 1.00 41.81 108 HIS A N 1
ATOM 855 C CA . HIS A 1 108 ? -16.744 12.823 8.483 1.00 41.81 108 HIS A CA 1
ATOM 856 C C . HIS A 1 108 ? -17.305 11.658 7.680 1.00 41.81 108 HIS A C 1
ATOM 858 O O . HIS A 1 108 ? -17.661 11.809 6.510 1.00 41.81 108 HIS A O 1
ATOM 864 N N . ILE A 1 109 ? -17.347 10.479 8.291 1.00 54.94 109 ILE A N 1
ATOM 865 C CA . ILE A 1 109 ? -18.176 9.393 7.783 1.00 54.94 109 ILE A CA 1
ATOM 866 C C . ILE A 1 109 ? -19.616 9.799 8.123 1.00 54.94 109 ILE A C 1
ATOM 868 O O . ILE A 1 109 ? -20.095 9.561 9.227 1.00 54.94 109 ILE A O 1
ATOM 872 N N . ASN A 1 110 ? -20.274 10.515 7.204 1.00 49.75 110 ASN A N 1
ATOM 873 C CA . ASN A 1 110 ? -21.695 10.874 7.288 1.00 49.75 110 ASN A CA 1
ATOM 874 C C . ASN A 1 110 ? -22.557 9.626 7.039 1.00 49.75 110 ASN A C 1
ATOM 876 O O . ASN A 1 110 ? -23.259 9.528 6.034 1.00 49.75 110 ASN A O 1
ATOM 880 N N . SER A 1 111 ? -22.460 8.636 7.918 1.00 61.75 111 SER A N 1
ATOM 881 C CA . SER A 1 111 ? -23.236 7.401 7.841 1.00 61.75 111 SER A CA 1
ATOM 882 C C . SER A 1 111 ? -23.852 7.144 9.208 1.00 61.75 111 SER A C 1
ATOM 884 O O . SER A 1 111 ? -23.158 7.229 10.219 1.00 61.75 111 SER A O 1
ATOM 886 N N . SER A 1 112 ? -25.148 6.846 9.269 1.00 70.50 112 SER A N 1
ATOM 887 C CA . SER A 1 112 ? -25.715 6.192 10.446 1.00 70.50 112 SER A CA 1
ATOM 888 C C . SER A 1 112 ? -25.278 4.723 10.427 1.00 70.50 112 SER A C 1
ATOM 890 O O . SER A 1 112 ? -25.294 4.075 9.382 1.00 70.50 112 SER A O 1
ATOM 892 N N . CYS A 1 113 ? -24.807 4.216 11.567 1.00 80.62 113 CYS A N 1
ATOM 893 C CA . CYS A 1 113 ? -24.560 2.788 11.760 1.00 80.62 113 CYS A CA 1
ATOM 894 C C . CYS A 1 113 ? -25.779 2.238 12.489 1.00 80.62 113 CYS A C 1
ATOM 896 O O . CYS A 1 113 ? -25.944 2.461 13.684 1.00 80.62 113 CYS A O 1
ATOM 898 N N . GLU A 1 114 ? -26.666 1.608 11.732 1.00 74.06 114 GLU A N 1
ATOM 899 C CA . GLU A 1 114 ? -27.922 1.047 12.214 1.00 74.06 114 GLU A CA 1
ATOM 900 C C . GLU A 1 114 ? -28.023 -0.402 11.733 1.00 74.06 114 GLU A C 1
ATOM 902 O O . GLU A 1 114 ? -27.465 -0.771 10.696 1.00 74.06 114 GLU A O 1
ATOM 907 N N . ILE A 1 115 ? -28.704 -1.238 12.516 1.00 64.50 115 ILE A N 1
ATOM 908 C CA . ILE A 1 115 ? -29.091 -2.584 12.088 1.00 64.50 115 ILE A CA 1
ATOM 909 C C . ILE A 1 115 ? -30.356 -2.403 11.244 1.00 64.50 115 ILE A C 1
ATOM 911 O O . ILE A 1 115 ? -31.324 -1.838 11.750 1.00 64.50 115 ILE A O 1
ATOM 915 N N . ASN A 1 116 ? -30.323 -2.826 9.976 1.00 58.41 116 ASN A N 1
ATOM 916 C CA . ASN A 1 116 ? -31.522 -2.881 9.126 1.00 58.41 116 ASN A CA 1
ATOM 917 C C . ASN A 1 116 ? -32.611 -3.769 9.735 1.00 58.41 116 ASN A C 1
ATOM 919 O O . ASN A 1 116 ? -32.254 -4.852 10.257 1.00 58.41 116 ASN A O 1
#

Radius of gyration: 19.01 Å; chains: 1; bounding box: 46×45×47 Å

Organism: Acromyrmex echinatior (NCBI:txid103372)

InterPro domains:
  IPR009465 Spondin, N-terminal [PF06468] (1-84)
  IPR009465 Spondin, N-terminal [PS51020] (1-70)
  IPR038678 Spondin, N-terminal domain superfamily [G3DSA:2.60.40.2130] (1-73)
  IPR051418 Spondin/Thrombospondin type-1 domain-containing [PTHR11311] (2-98)

Secondary structure (DSSP, 8-state):
-EE-SS-SS-EE--SS---EETTEE-SEEEEEE--EE-SSB---STTPPP-B-SS----EE-BTTBS--TT-TT--TT-SSPPPSEEEEEE-------SS----------------

Sequence (116 aa):
MARINPSPDWFVGVDSFQLCVEGNWVDTVTVELDPLDGGTDNGFTFTAANWPTQPQGIAYRITSRYPAHPAGSFYYPNLPRLPPIATLTFTKVHISYPRTRAILYFLHINSSCEIN

Foldseek 3Di:
DAADPQAQAKDKDDDPDDQQDPLDGNQKDKDFIFIKGAQFAPDQDSPGDGHGHPPRDHIDGDWCCPVPDPSHPSPNPPDPTDGRPDMDMDHDDDDDDDPDDDDDPDPPPPDRRGDD

pLDDT: mean 88.63, std 17.01, range [38.34, 98.75]